Protein AF-A0A2E0C5C5-F1 (afdb_monomer)

pLDDT: mean 89.69, std 6.28, range [62.41, 96.38]

Solvent-accessible surface area (backbone atoms only — not comparable to full-atom values): 4433 Å² total; per-residue (Å²): 131,91,55,66,67,62,53,50,53,52,51,54,52,50,51,50,57,51,52,54,50,46,39,71,77,54,48,73,52,74,77,78,52,52,71,66,60,52,52,50,55,45,48,55,37,53,53,47,46,52,51,61,77,71,45,93,76,72,97,63,99,73,67,63,65,63,43,62,72,62,46,126

Radius of gyration: 15.48 Å; Cα contacts (8 Å, |Δi|>4): 20; chains: 1; bounding box: 32×24×40 Å

Secondary structure (DSSP, 8-state):
---HHHHHHHHHHHHHHHHHHHHHHHTTGGGGS-HHHHHHHHHHHHHHHHHHHH-S--SS---HHHHHHT--

Structure (mmCIF, N/CA/C/O backbone):
data_AF-A0A2E0C5C5-F1
#
_entry.id   AF-A0A2E0C5C5-F1
#
loop_
_atom_site.group_PDB
_atom_site.id
_atom_site.type_symbol
_atom_site.label_atom_id
_atom_site.label_alt_id
_atom_site.label_comp_id
_atom_site.label_asym_id
_atom_site.label_entity_id
_atom_site.label_seq_id
_atom_site.pdbx_PDB_ins_code
_atom_site.Cartn_x
_atom_site.Cartn_y
_atom_site.Cartn_z
_atom_site.occupancy
_atom_site.B_iso_or_equiv
_atom_site.auth_seq_id
_atom_site.auth_comp_id
_atom_site.auth_asym_id
_atom_site.auth_atom_id
_atom_site.pdbx_PDB_model_num
ATOM 1 N N . MET A 1 1 ? -21.609 1.098 -23.583 1.00 62.41 1 MET A N 1
ATOM 2 C CA . MET A 1 1 ? -20.906 2.370 -23.303 1.00 62.41 1 MET A CA 1
ATOM 3 C C . MET A 1 1 ? -20.210 2.244 -21.964 1.00 62.41 1 MET A C 1
ATOM 5 O O . MET A 1 1 ? -20.827 1.751 -21.029 1.00 62.41 1 MET A O 1
ATOM 9 N N . ILE A 1 2 ? -18.945 2.650 -21.885 1.00 69.00 2 ILE A N 1
ATOM 10 C CA . ILE A 1 2 ? -18.225 2.768 -20.615 1.00 69.00 2 ILE A CA 1
ATOM 11 C C . ILE A 1 2 ? -18.911 3.885 -19.825 1.00 69.00 2 ILE A C 1
ATOM 13 O O . ILE A 1 2 ? -18.913 5.031 -20.267 1.00 69.00 2 ILE A O 1
ATOM 17 N N . ASN A 1 3 ? -19.564 3.543 -18.714 1.00 87.56 3 ASN A N 1
ATOM 18 C CA . ASN A 1 3 ? -20.166 4.532 -17.828 1.00 87.56 3 ASN A CA 1
ATOM 19 C C . ASN A 1 3 ? -19.176 4.822 -16.702 1.00 87.56 3 ASN A C 1
ATOM 21 O O . ASN A 1 3 ? -19.140 4.117 -15.692 1.00 87.56 3 ASN A O 1
ATOM 25 N N . THR A 1 4 ? -18.358 5.851 -16.912 1.00 91.00 4 THR A N 1
ATOM 26 C CA . THR A 1 4 ? -17.327 6.288 -15.969 1.00 91.00 4 THR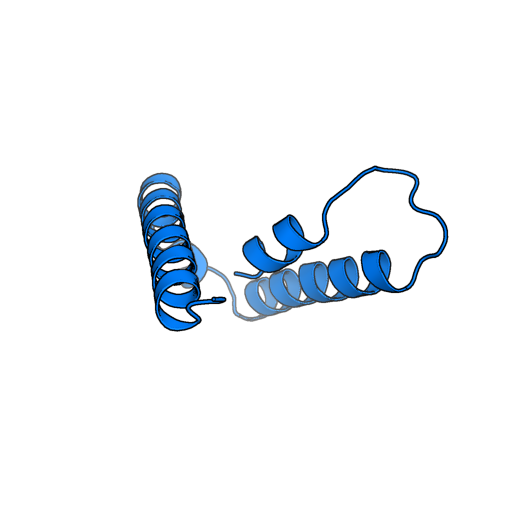 A CA 1
ATOM 27 C C . THR A 1 4 ? -17.890 6.485 -14.559 1.00 91.00 4 THR A C 1
ATOM 29 O O . THR A 1 4 ? -17.260 6.055 -13.600 1.00 91.00 4 THR A O 1
ATOM 32 N N . SER A 1 5 ? -19.105 7.033 -14.415 1.00 94.00 5 SER A N 1
ATOM 33 C CA . SER A 1 5 ? -19.745 7.223 -13.102 1.00 94.00 5 SER A CA 1
ATOM 34 C C . SER A 1 5 ? -19.914 5.900 -12.358 1.00 94.00 5 SER A C 1
ATOM 36 O O . SER A 1 5 ? -19.482 5.772 -11.219 1.00 94.00 5 SER A O 1
ATOM 38 N N . SER A 1 6 ? -20.451 4.880 -13.032 1.00 93.94 6 SER A N 1
ATOM 39 C CA . SER A 1 6 ? -20.663 3.560 -12.428 1.00 93.94 6 SER A CA 1
ATOM 40 C C . SER A 1 6 ? -19.348 2.884 -12.010 1.00 93.94 6 SER A C 1
ATOM 42 O O . SER A 1 6 ? -19.301 2.178 -10.999 1.00 93.94 6 SER A O 1
ATOM 44 N N . GLN A 1 7 ? -18.260 3.121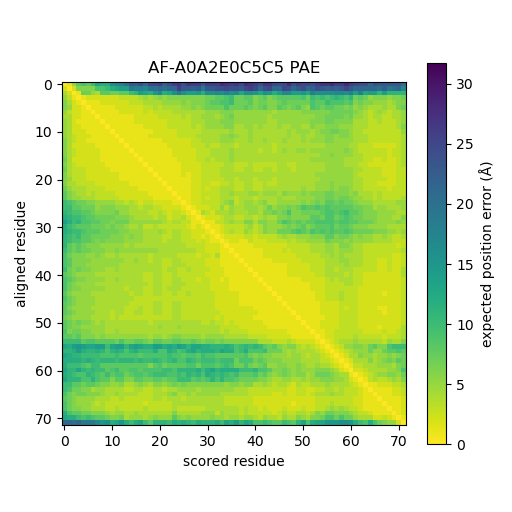 -12.750 1.00 92.56 7 GLN A N 1
ATOM 45 C CA . GLN A 1 7 ? -16.929 2.627 -12.387 1.00 92.56 7 GLN A CA 1
ATOM 46 C C . GLN A 1 7 ? -16.395 3.323 -11.129 1.00 92.56 7 GLN A C 1
ATOM 48 O O . GLN A 1 7 ? -15.894 2.644 -10.233 1.00 92.56 7 GLN A O 1
ATOM 53 N N . TYR A 1 8 ? -16.549 4.647 -11.029 1.00 93.62 8 TYR A N 1
ATOM 54 C CA . TYR A 1 8 ? -16.200 5.395 -9.818 1.00 93.62 8 TYR A CA 1
ATOM 55 C C . TYR A 1 8 ? -16.992 4.903 -8.608 1.00 93.62 8 TYR A C 1
ATOM 57 O O . TYR A 1 8 ? -16.387 4.576 -7.589 1.00 93.62 8 TYR A O 1
ATOM 65 N N . ASP A 1 9 ? -18.312 4.758 -8.742 1.00 95.50 9 ASP A N 1
ATOM 66 C CA . ASP A 1 9 ? -19.176 4.274 -7.661 1.00 95.50 9 ASP A CA 1
ATOM 67 C C . ASP A 1 9 ? -18.728 2.895 -7.160 1.00 95.50 9 ASP A C 1
ATOM 69 O O . ASP A 1 9 ? -18.646 2.651 -5.952 1.00 95.50 9 ASP A O 1
ATOM 73 N N . SER A 1 10 ? -18.359 2.009 -8.090 1.00 94.56 10 SER A N 1
ATOM 74 C CA . SER A 1 10 ? -17.856 0.670 -7.777 1.00 94.56 10 SER A CA 1
ATOM 75 C C . SER A 1 10 ? -16.549 0.719 -6.978 1.00 94.56 10 SER A C 1
ATOM 77 O O . SER A 1 10 ? -16.426 0.042 -5.954 1.00 94.56 10 SER A O 1
ATOM 79 N N . VAL A 1 11 ? -15.584 1.543 -7.403 1.00 92.19 11 VAL A N 1
ATOM 80 C CA . VAL A 1 11 ? -14.287 1.696 -6.721 1.00 92.19 11 VAL A CA 1
ATOM 81 C C . VAL A 1 11 ? -14.461 2.351 -5.350 1.00 92.19 11 VAL A C 1
ATOM 83 O O . VAL A 1 11 ? -13.917 1.860 -4.363 1.00 92.19 11 VAL A O 1
ATOM 86 N N . THR A 1 12 ? -15.260 3.414 -5.246 1.00 93.69 12 THR A N 1
ATOM 87 C CA . THR A 1 12 ? -15.536 4.084 -3.970 1.00 93.69 12 THR A CA 1
ATOM 88 C C . THR A 1 12 ? -16.214 3.141 -2.980 1.00 93.69 12 THR A C 1
ATOM 90 O O . THR A 1 12 ? -15.841 3.116 -1.804 1.00 93.69 12 THR A O 1
ATOM 93 N N . ASN A 1 13 ? -17.177 2.337 -3.436 1.00 96.38 13 ASN A N 1
ATOM 94 C CA . ASN A 1 13 ? -17.837 1.355 -2.585 1.00 96.38 13 ASN A CA 1
ATOM 95 C C . ASN A 1 13 ? -16.869 0.263 -2.108 1.00 96.38 13 ASN A C 1
ATOM 97 O O . ASN A 1 13 ? -16.863 -0.086 -0.928 1.00 96.38 13 ASN A O 1
ATOM 101 N N . TYR A 1 14 ? -16.007 -0.228 -3.001 1.00 94.12 14 TYR A N 1
ATOM 102 C CA . TYR A 1 14 ? -14.961 -1.183 -2.644 1.00 94.12 14 TYR A CA 1
ATOM 103 C C . TYR A 1 14 ? -14.011 -0.622 -1.576 1.00 94.12 14 TYR A C 1
ATOM 105 O O . TYR A 1 14 ? -13.787 -1.272 -0.553 1.00 94.12 14 TYR A O 1
ATOM 113 N N . CYS A 1 15 ? -13.509 0.605 -1.765 1.00 92.31 15 CYS A N 1
ATOM 114 C CA . CYS A 1 15 ? -12.648 1.273 -0.790 1.00 92.31 15 CYS A CA 1
ATOM 115 C C . CYS A 1 15 ? -13.345 1.415 0.567 1.00 92.31 15 CYS A C 1
ATOM 117 O O . CYS A 1 15 ? -12.751 1.084 1.590 1.00 92.31 15 CYS A O 1
ATOM 119 N N . ARG A 1 16 ? -14.614 1.843 0.588 1.00 94.56 16 ARG A N 1
ATOM 120 C CA . ARG A 1 16 ? -15.395 1.978 1.826 1.00 94.56 16 ARG A CA 1
ATOM 121 C C . ARG A 1 16 ? -15.447 0.665 2.606 1.00 94.56 16 ARG A C 1
ATOM 123 O O . ARG A 1 16 ? -15.030 0.633 3.760 1.00 94.56 16 ARG A O 1
ATOM 130 N N . ILE A 1 17 ? -15.869 -0.419 1.954 1.00 96.12 17 ILE A N 1
ATOM 131 C CA . ILE A 1 17 ? -15.970 -1.748 2.578 1.00 96.12 17 ILE A CA 1
ATOM 132 C C . ILE A 1 17 ? -14.605 -2.216 3.096 1.00 96.12 17 ILE A C 1
ATOM 134 O O . ILE A 1 17 ? -14.507 -2.799 4.177 1.00 96.12 17 ILE A O 1
ATOM 138 N N . LEU A 1 18 ? -13.535 -1.975 2.335 1.00 93.12 18 LEU A N 1
ATOM 139 C CA . LEU A 1 18 ? -12.184 -2.345 2.743 1.00 93.12 18 LEU A CA 1
ATOM 140 C C . LEU A 1 18 ? -11.740 -1.585 4.001 1.00 93.12 18 LEU A C 1
ATOM 142 O O . LEU A 1 18 ? -11.238 -2.205 4.938 1.00 93.12 18 LEU A O 1
ATOM 146 N N . PHE A 1 19 ? -11.916 -0.262 4.036 1.00 90.62 19 PHE A N 1
ATOM 147 C CA . PHE A 1 19 ? -11.521 0.554 5.184 1.00 90.62 19 PHE A CA 1
ATOM 148 C C . PHE A 1 19 ? -12.382 0.274 6.420 1.00 90.62 19 PHE A C 1
ATOM 150 O O . PHE A 1 19 ? -11.844 0.260 7.524 1.00 90.62 19 PHE A O 1
ATOM 157 N N . GLU A 1 20 ? -13.669 -0.039 6.259 1.00 95.00 20 GLU A N 1
ATOM 158 C CA . GLU A 1 20 ? -14.526 -0.510 7.357 1.00 95.00 20 GLU A CA 1
ATOM 159 C C . GLU A 1 20 ? -13.996 -1.810 7.976 1.00 95.00 20 GLU A C 1
ATOM 161 O O . GLU A 1 20 ? -13.878 -1.909 9.199 1.00 95.00 20 GLU A O 1
ATOM 166 N N . LYS A 1 21 ? -13.600 -2.788 7.147 1.00 94.38 21 LYS A N 1
ATOM 167 C CA . LYS A 1 21 ? -12.971 -4.031 7.624 1.00 94.38 21 LYS A CA 1
ATOM 168 C C . LYS A 1 21 ? -11.646 -3.758 8.336 1.00 94.38 21 LYS A C 1
ATOM 170 O O . LYS A 1 21 ? -11.470 -4.200 9.465 1.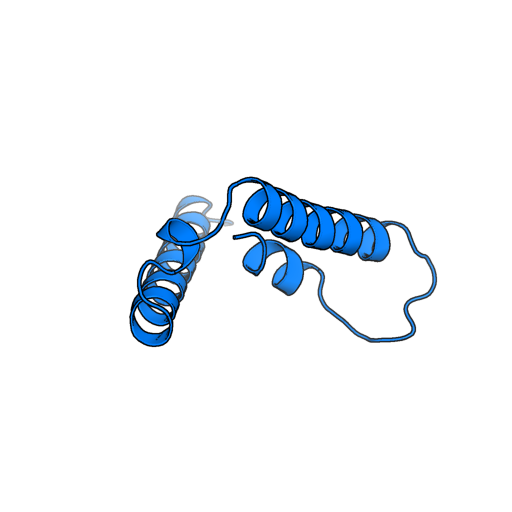00 94.38 21 LYS A O 1
ATOM 175 N N . LYS A 1 22 ? -10.757 -2.951 7.739 1.00 91.44 22 LYS A N 1
ATOM 176 C CA . LYS A 1 22 ? -9.481 -2.559 8.369 1.00 91.44 22 LYS A CA 1
ATOM 177 C C . LYS A 1 22 ? -9.699 -1.886 9.728 1.00 91.44 22 LYS A C 1
ATOM 179 O O . LYS A 1 22 ? -8.982 -2.189 10.675 1.00 91.44 22 LYS A O 1
ATOM 184 N N . MET A 1 23 ? -10.691 -1.001 9.836 1.00 92.69 23 MET A N 1
ATOM 185 C CA . MET A 1 23 ? -11.039 -0.340 11.096 1.00 92.69 23 MET A CA 1
ATOM 186 C C . MET A 1 23 ? -11.580 -1.318 12.139 1.00 92.69 23 MET A C 1
ATOM 188 O O . MET A 1 23 ? -11.292 -1.150 13.321 1.00 92.69 23 MET A O 1
ATOM 192 N N . LYS A 1 24 ? -12.333 -2.343 11.732 1.00 95.12 24 LYS A N 1
ATOM 193 C CA . LYS A 1 24 ? -12.782 -3.407 12.637 1.00 95.12 24 LYS A CA 1
ATOM 194 C C . LYS A 1 24 ? -11.612 -4.257 13.143 1.00 95.12 24 LYS A C 1
ATOM 196 O O . LYS A 1 24 ? -11.566 -4.563 14.330 1.00 95.12 24 LYS A O 1
ATOM 201 N N . ASP A 1 25 ? -10.688 -4.616 12.257 1.00 93.25 25 ASP A N 1
ATOM 202 C CA . ASP A 1 25 ? -9.597 -5.546 12.567 1.00 93.25 25 ASP A CA 1
ATOM 203 C C . ASP A 1 25 ? -8.448 -4.873 13.337 1.00 93.25 25 AS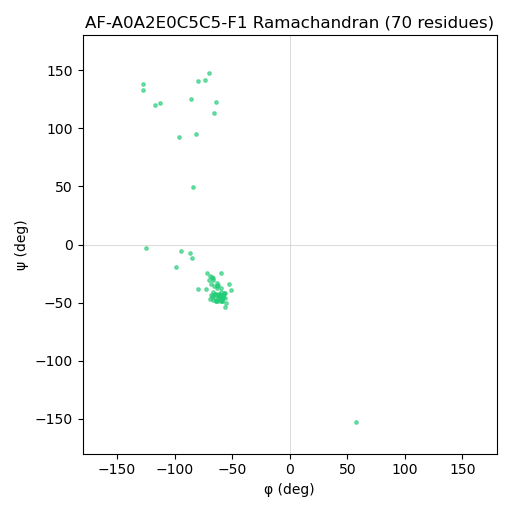P A C 1
ATOM 205 O O . ASP A 1 25 ? -7.870 -5.471 14.244 1.00 93.25 25 ASP A O 1
ATOM 209 N N . TYR A 1 26 ? -8.121 -3.622 12.998 1.00 89.69 26 TYR A N 1
ATOM 210 C CA . TYR A 1 26 ? -6.929 -2.926 13.499 1.00 89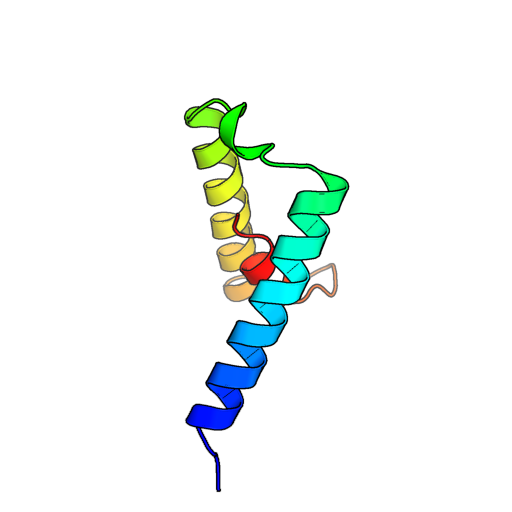.69 26 TYR A CA 1
ATO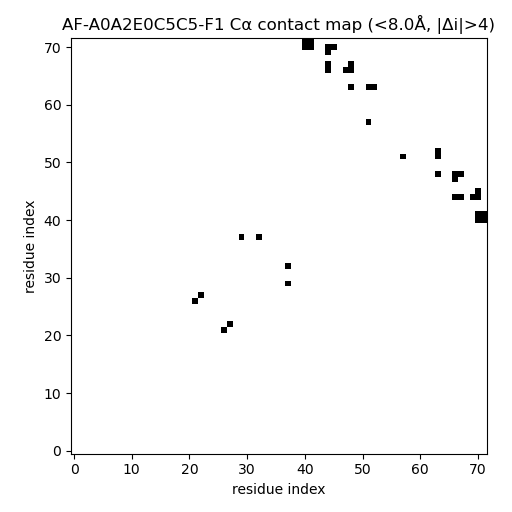M 211 C C . TYR A 1 26 ? -7.227 -1.579 14.175 1.00 89.69 26 TYR A C 1
ATOM 213 O O . TYR A 1 26 ? -6.311 -0.925 14.678 1.00 89.69 26 TYR A O 1
ATOM 221 N N . GLY A 1 27 ? -8.484 -1.125 14.195 1.00 90.25 27 GLY A N 1
ATOM 222 C CA . GLY A 1 27 ? -8.833 0.206 14.693 1.00 90.25 27 GLY A CA 1
ATOM 223 C C . GLY A 1 27 ? -8.100 1.319 13.938 1.00 90.25 27 GLY A C 1
ATOM 224 O O . GLY A 1 27 ? -7.691 1.176 12.786 1.00 90.25 27 GLY A O 1
ATOM 225 N N . SER A 1 28 ? -7.875 2.450 14.606 1.00 89.06 28 SER A N 1
ATOM 226 C CA . SER A 1 28 ? -7.074 3.551 14.061 1.00 89.06 28 SER A CA 1
ATOM 227 C C . SER A 1 28 ? -5.567 3.341 14.285 1.00 89.06 28 SER A C 1
ATOM 229 O O . SER A 1 28 ? -4.897 4.239 14.797 1.00 89.06 28 SER A O 1
ATOM 231 N N . ALA A 1 29 ? -5.030 2.164 13.940 1.00 87.19 29 ALA A N 1
ATOM 232 C CA . ALA A 1 29 ? -3.628 1.792 14.188 1.00 87.19 29 AL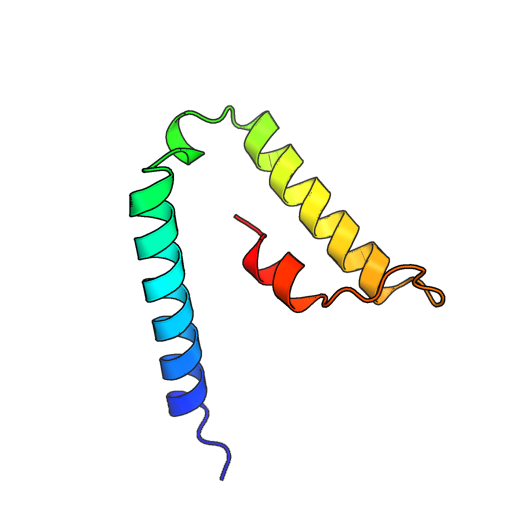A A CA 1
ATOM 233 C C . ALA A 1 29 ? -2.615 2.817 13.646 1.00 87.19 29 ALA A C 1
ATOM 235 O O . ALA A 1 29 ? -1.590 3.083 14.267 1.00 87.19 29 ALA A O 1
ATOM 236 N N . TRP A 1 30 ? -2.924 3.467 12.524 1.00 80.38 30 TRP A N 1
ATOM 237 C CA . TRP A 1 30 ? -2.074 4.501 11.931 1.00 80.38 30 TRP A CA 1
ATOM 238 C C . TRP A 1 30 ? -1.820 5.705 12.853 1.00 80.38 30 TRP A C 1
ATOM 240 O O . TRP A 1 30 ? -0.783 6.348 12.729 1.00 80.38 30 TRP A O 1
ATOM 250 N N . ARG A 1 31 ? -2.709 5.987 13.819 1.00 86.69 31 ARG A N 1
ATOM 251 C CA . ARG A 1 31 ? -2.531 7.088 14.785 1.00 86.69 31 ARG A CA 1
ATOM 252 C C . ARG A 1 31 ? -1.447 6.821 15.825 1.00 86.69 31 ARG A C 1
ATOM 254 O O . ARG A 1 31 ? -0.924 7.771 16.394 1.00 86.69 31 ARG A O 1
ATOM 261 N N . VAL A 1 32 ? -1.137 5.554 16.098 1.00 89.56 32 VAL A N 1
ATOM 262 C CA . VAL A 1 32 ? -0.085 5.177 17.057 1.00 89.56 32 VAL A CA 1
ATOM 263 C C . VAL A 1 32 ? 1.265 4.935 16.376 1.00 89.56 32 VAL A C 1
ATOM 265 O O . VAL A 1 32 ? 2.270 4.730 17.057 1.00 89.56 32 VAL A O 1
ATOM 268 N N . LEU A 1 33 ? 1.314 4.977 15.039 1.00 88.75 33 LEU A N 1
ATOM 269 C CA . LEU A 1 33 ? 2.558 4.866 14.288 1.00 88.75 33 LEU A CA 1
ATOM 270 C C . LEU A 1 33 ? 3.383 6.149 14.403 1.00 88.75 33 LEU A C 1
ATOM 272 O O . LEU A 1 33 ? 2.870 7.265 14.346 1.00 88.75 33 LEU A O 1
ATOM 276 N N . ARG A 1 34 ? 4.704 5.980 14.501 1.00 93.50 34 ARG A N 1
ATOM 277 C CA . ARG A 1 34 ? 5.647 7.092 14.345 1.00 93.50 34 ARG A CA 1
ATOM 278 C C . ARG A 1 34 ? 5.656 7.538 12.885 1.00 93.50 34 ARG A C 1
ATOM 280 O O . ARG A 1 34 ? 5.542 6.707 11.986 1.00 93.50 34 ARG A O 1
ATOM 287 N N . LEU A 1 35 ? 5.871 8.833 12.650 1.00 92.31 35 LEU A N 1
ATOM 288 C CA . LEU A 1 35 ? 5.893 9.395 11.296 1.00 92.31 35 LEU A CA 1
ATOM 289 C C . LEU A 1 35 ? 6.916 8.694 10.389 1.00 92.31 35 LEU A C 1
ATOM 291 O O . LEU A 1 35 ? 6.594 8.375 9.251 1.00 92.31 35 LEU A O 1
ATOM 295 N N . SER A 1 36 ? 8.111 8.383 10.902 1.00 95.50 36 SER A N 1
ATOM 296 C CA . SER A 1 36 ? 9.116 7.626 10.146 1.00 95.50 36 SER A CA 1
ATOM 297 C C . SER A 1 36 ? 8.604 6.248 9.729 1.00 95.50 36 SER A C 1
ATOM 299 O O . SER A 1 36 ? 8.729 5.884 8.570 1.00 95.50 36 SER A O 1
ATOM 301 N N . SER A 1 37 ? 7.930 5.524 10.628 1.00 92.44 37 SER A N 1
ATOM 302 C CA . SER A 1 37 ? 7.344 4.215 10.323 1.00 92.44 37 SER A CA 1
ATOM 303 C C . SER A 1 37 ? 6.268 4.287 9.241 1.00 92.44 37 SER A C 1
ATOM 305 O O . SER A 1 37 ? 6.132 3.346 8.463 1.00 92.44 37 SER A O 1
ATOM 307 N N . LEU A 1 38 ? 5.485 5.369 9.195 1.00 90.06 38 LEU A N 1
ATOM 308 C CA . LEU A 1 38 ? 4.496 5.580 8.138 1.00 90.06 38 LEU A CA 1
ATOM 309 C C . LEU A 1 38 ? 5.184 5.845 6.793 1.00 90.06 38 LEU A C 1
ATOM 311 O O . LEU A 1 38 ? 4.848 5.212 5.793 1.00 90.06 38 LEU A O 1
ATOM 315 N N . THR A 1 39 ? 6.182 6.730 6.784 1.00 93.25 39 THR A N 1
ATOM 316 C CA . THR A 1 39 ? 6.989 7.030 5.595 1.00 93.25 39 THR A CA 1
ATOM 317 C C . THR A 1 39 ? 7.676 5.778 5.056 1.00 93.25 39 THR A C 1
ATOM 319 O O . THR A 1 39 ? 7.608 5.517 3.857 1.00 93.25 39 THR A O 1
ATOM 322 N N . ASP A 1 40 ? 8.273 4.968 5.931 1.00 93.81 40 ASP A N 1
ATOM 323 C CA . ASP A 1 40 ? 8.938 3.722 5.554 1.00 93.81 40 ASP A CA 1
ATOM 324 C C . ASP A 1 40 ? 7.951 2.739 4.913 1.00 93.81 40 ASP A C 1
ATOM 326 O O . ASP A 1 40 ? 8.241 2.161 3.866 1.00 93.81 40 ASP A O 1
ATOM 330 N N . GLN A 1 41 ? 6.750 2.592 5.484 1.00 91.56 41 GLN A N 1
ATOM 331 C CA . GLN A 1 41 ? 5.710 1.722 4.927 1.00 91.56 41 GLN A CA 1
ATOM 332 C C . GLN A 1 41 ? 5.271 2.167 3.526 1.00 91.56 41 GLN A C 1
ATOM 334 O O . GLN A 1 41 ? 5.191 1.337 2.616 1.00 91.56 41 GLN A O 1
ATOM 339 N N . ILE A 1 42 ? 5.047 3.469 3.325 1.00 92.31 42 ILE A N 1
ATOM 340 C CA . ILE A 1 42 ? 4.707 4.029 2.009 1.00 92.31 42 ILE A CA 1
ATOM 341 C C . ILE A 1 42 ? 5.858 3.798 1.021 1.00 92.31 42 ILE A C 1
ATOM 343 O O . ILE A 1 42 ? 5.636 3.373 -0.115 1.00 92.31 42 ILE A O 1
ATOM 347 N N . PHE A 1 43 ? 7.101 4.022 1.451 1.00 94.75 43 PHE A N 1
ATOM 348 C CA . PHE A 1 43 ? 8.275 3.889 0.596 1.00 94.75 43 PHE A CA 1
ATOM 349 C C . PHE A 1 43 ? 8.529 2.442 0.160 1.00 94.75 43 PHE A C 1
ATOM 351 O O . PHE A 1 43 ? 8.834 2.198 -1.010 1.00 94.75 43 PHE A O 1
ATOM 358 N N . ILE A 1 44 ? 8.351 1.469 1.060 1.00 94.00 44 ILE A N 1
ATOM 359 C CA . ILE A 1 44 ? 8.452 0.037 0.744 1.00 94.00 44 ILE A CA 1
ATOM 360 C C . ILE A 1 44 ? 7.443 -0.339 -0.348 1.00 94.00 44 ILE A C 1
ATOM 362 O O . ILE A 1 44 ? 7.815 -0.981 -1.335 1.00 94.00 44 ILE A O 1
ATOM 366 N N . LYS A 1 45 ? 6.186 0.104 -0.217 1.00 93.56 45 LYS A N 1
ATOM 367 C CA . LYS A 1 45 ? 5.135 -0.152 -1.213 1.00 93.56 45 LYS A CA 1
ATOM 368 C C . LYS A 1 45 ? 5.429 0.511 -2.557 1.00 93.56 45 LYS A C 1
ATOM 370 O O . LYS A 1 45 ? 5.376 -0.156 -3.590 1.00 93.56 45 LYS A O 1
ATOM 375 N N . ALA A 1 46 ? 5.835 1.779 -2.560 1.00 94.06 46 ALA A N 1
ATOM 376 C CA . ALA A 1 46 ? 6.190 2.498 -3.783 1.00 94.06 46 ALA A CA 1
ATOM 377 C C . ALA A 1 46 ? 7.366 1.839 -4.530 1.00 94.06 46 ALA A C 1
ATOM 379 O O . ALA A 1 46 ? 7.315 1.645 -5.748 1.00 94.06 46 ALA A O 1
ATOM 380 N N . GLN A 1 47 ? 8.412 1.431 -3.805 1.00 94.06 47 GLN A N 1
ATOM 381 C CA . GLN A 1 47 ? 9.525 0.685 -4.392 1.00 94.06 47 GLN A CA 1
ATOM 382 C C . GLN A 1 47 ? 9.084 -0.672 -4.946 1.00 94.06 47 GLN A C 1
ATOM 384 O O . GLN A 1 47 ? 9.575 -1.091 -6.000 1.00 94.06 47 GLN A O 1
ATOM 389 N N . ARG A 1 48 ? 8.152 -1.357 -4.271 1.00 92.31 48 ARG A N 1
ATOM 390 C CA . ARG A 1 48 ? 7.614 -2.636 -4.739 1.00 92.31 48 ARG A CA 1
ATOM 391 C C . ARG A 1 48 ? 6.860 -2.478 -6.055 1.00 92.31 48 ARG A C 1
ATOM 393 O O . ARG A 1 48 ? 7.177 -3.204 -6.994 1.00 92.31 48 ARG A O 1
ATOM 400 N N . ILE A 1 49 ? 5.958 -1.499 -6.152 1.00 92.44 49 ILE A N 1
ATOM 401 C CA . ILE A 1 49 ? 5.222 -1.168 -7.385 1.00 92.44 49 ILE A CA 1
ATOM 402 C C . ILE A 1 49 ? 6.202 -0.895 -8.524 1.00 92.44 49 ILE A C 1
ATOM 404 O O . ILE A 1 49 ? 6.130 -1.537 -9.571 1.00 92.44 49 ILE A O 1
ATOM 408 N N . ARG A 1 50 ? 7.197 -0.027 -8.288 1.00 92.88 50 ARG A N 1
ATOM 409 C CA . ARG A 1 50 ? 8.236 0.265 -9.282 1.00 92.88 50 ARG A CA 1
ATOM 410 C C . ARG A 1 50 ? 8.958 -1.005 -9.721 1.00 92.88 50 ARG A C 1
ATOM 412 O O . ARG A 1 50 ? 9.144 -1.218 -10.911 1.00 92.88 50 ARG A O 1
ATOM 419 N N . SER A 1 51 ? 9.356 -1.858 -8.779 1.00 92.00 51 SER A N 1
ATOM 420 C CA . SER A 1 51 ? 10.033 -3.119 -9.086 1.00 92.00 51 SER A CA 1
ATOM 421 C C . SER A 1 51 ? 9.161 -4.086 -9.885 1.00 92.00 51 SER A C 1
ATOM 423 O O . SER A 1 51 ? 9.714 -4.839 -10.681 1.00 92.00 51 SER A O 1
ATOM 425 N N . LEU A 1 52 ? 7.850 -4.140 -9.643 1.00 91.31 52 LEU A N 1
ATOM 426 C CA . LEU A 1 52 ? 6.946 -4.969 -10.436 1.00 91.31 52 LEU A CA 1
ATOM 427 C C . LEU A 1 52 ? 6.874 -4.418 -11.864 1.00 91.31 52 LEU A C 1
ATOM 429 O O . LEU A 1 52 ? 7.080 -5.168 -12.813 1.00 91.31 52 LEU A O 1
ATOM 433 N N . GLN A 1 53 ? 6.686 -3.111 -12.027 1.00 90.38 53 GLN A N 1
ATOM 434 C CA . GLN A 1 53 ? 6.510 -2.472 -13.335 1.00 90.38 53 GLN A CA 1
ATOM 435 C C . GLN A 1 53 ? 7.776 -2.444 -14.204 1.00 90.38 53 GLN A C 1
ATOM 437 O O . GLN A 1 53 ? 7.666 -2.497 -15.424 1.00 90.38 53 GLN A O 1
ATOM 442 N N . THR A 1 54 ? 8.974 -2.378 -13.612 1.00 92.62 54 THR A N 1
ATOM 443 C CA . THR A 1 54 ? 10.227 -2.230 -14.380 1.00 92.62 54 THR A CA 1
ATOM 444 C C . THR A 1 54 ? 11.000 -3.523 -14.615 1.00 92.62 54 THR A C 1
ATOM 446 O O . THR A 1 54 ? 11.863 -3.561 -15.491 1.00 92.62 54 THR A O 1
ATOM 449 N N . LYS A 1 55 ? 10.758 -4.586 -13.838 1.00 90.38 55 LYS A N 1
ATOM 450 C CA . LYS A 1 55 ? 11.500 -5.843 -14.001 1.00 90.38 55 LYS A CA 1
ATOM 451 C C . LYS A 1 55 ? 10.863 -6.720 -15.074 1.00 90.38 55 LYS A C 1
ATOM 453 O O . LYS A 1 55 ? 9.716 -7.129 -14.938 1.00 90.38 55 LYS A O 1
ATOM 458 N N . ASN A 1 56 ? 11.672 -7.111 -16.059 1.00 81.38 56 ASN A N 1
ATOM 459 C CA . ASN A 1 56 ? 11.278 -8.059 -17.109 1.00 81.38 56 ASN A CA 1
ATOM 460 C C . ASN A 1 56 ? 11.019 -9.478 -16.585 1.00 81.38 56 ASN A C 1
ATOM 462 O O . ASN A 1 56 ? 10.241 -10.218 -17.175 1.00 81.38 56 ASN A O 1
ATOM 466 N N . VAL A 1 57 ? 11.684 -9.875 -15.495 1.00 85.94 57 VAL A N 1
ATOM 467 C CA . VAL A 1 57 ? 11.553 -11.219 -14.919 1.00 85.94 57 VAL A CA 1
ATOM 468 C C . VAL A 1 57 ? 10.971 -11.113 -13.517 1.00 85.94 57 VAL A C 1
ATOM 470 O O . VAL A 1 57 ? 11.575 -10.515 -12.622 1.00 85.94 57 VAL A O 1
ATOM 473 N N . ARG A 1 58 ? 9.813 -11.744 -13.321 1.00 82.94 58 ARG A N 1
ATOM 474 C CA . ARG A 1 58 ? 9.164 -11.916 -12.020 1.00 82.94 58 ARG A CA 1
ATOM 475 C C . ARG A 1 58 ? 9.196 -13.400 -11.667 1.00 82.94 58 ARG A C 1
ATOM 477 O O . ARG A 1 58 ? 8.726 -14.230 -12.433 1.00 82.94 58 ARG A O 1
ATOM 484 N N . LYS A 1 59 ? 9.806 -13.736 -10.527 1.00 86.12 59 LYS A N 1
ATOM 485 C CA . LYS A 1 59 ? 9.883 -15.126 -10.032 1.00 86.12 59 LYS A CA 1
ATOM 486 C C . LYS A 1 59 ? 8.643 -15.551 -9.240 1.00 86.12 59 LYS A C 1
ATOM 488 O O . LYS A 1 59 ? 8.505 -16.726 -8.930 1.00 86.12 59 LYS A O 1
ATOM 493 N N . VAL A 1 60 ? 7.793 -14.591 -8.886 1.00 85.00 60 VAL A N 1
ATOM 494 C CA . VAL A 1 60 ? 6.537 -14.794 -8.166 1.00 85.00 60 VAL A CA 1
ATOM 495 C C . VAL A 1 60 ? 5.450 -14.107 -8.980 1.00 85.00 60 VAL A C 1
ATOM 497 O O . VAL A 1 60 ? 5.658 -12.980 -9.441 1.00 85.00 60 VAL A O 1
ATOM 500 N N . ASP A 1 61 ? 4.339 -14.807 -9.188 1.00 81.94 61 ASP A N 1
ATOM 501 C CA . ASP A 1 61 ? 3.172 -14.260 -9.870 1.00 81.94 61 ASP A CA 1
ATOM 502 C C . ASP A 1 61 ? 2.350 -13.433 -8.877 1.00 81.94 61 ASP A C 1
ATOM 504 O O . ASP A 1 61 ? 1.583 -13.957 -8.071 1.00 81.94 61 ASP A O 1
ATOM 508 N N . GLU A 1 62 ? 2.603 -12.127 -8.874 1.00 81.81 62 GLU A N 1
ATOM 509 C CA . GLU A 1 62 ? 1.956 -11.159 -7.993 1.00 81.81 62 GLU A CA 1
ATOM 510 C C . GLU A 1 62 ? 1.373 -10.011 -8.818 1.00 81.81 62 GLU A C 1
ATOM 512 O O . GLU A 1 62 ? 2.007 -9.484 -9.742 1.00 81.81 62 GLU A O 1
ATOM 517 N N . SER A 1 63 ? 0.159 -9.599 -8.448 1.00 84.50 63 SER A N 1
ATOM 518 C CA . SER A 1 63 ? -0.528 -8.462 -9.055 1.00 84.50 63 SER A CA 1
ATOM 519 C C . SER A 1 63 ? -0.003 -7.144 -8.487 1.00 84.50 63 SER A C 1
ATOM 521 O O . SER A 1 63 ? 0.198 -7.000 -7.285 1.00 84.50 63 SER A O 1
ATOM 523 N N . GLU A 1 64 ? 0.152 -6.132 -9.337 1.00 86.31 64 GLU A N 1
ATOM 524 C CA . GLU A 1 64 ? 0.452 -4.774 -8.872 1.00 86.31 64 GLU A CA 1
ATOM 525 C C . GLU A 1 64 ? -0.734 -4.137 -8.129 1.00 86.31 64 GLU A C 1
ATOM 527 O O . GLU A 1 64 ? -0.532 -3.330 -7.223 1.00 86.31 64 GLU A O 1
ATOM 532 N N . ASN A 1 65 ? -1.970 -4.551 -8.436 1.00 88.81 65 ASN A N 1
ATOM 533 C CA . ASN A 1 65 ? -3.183 -3.992 -7.834 1.00 88.81 65 ASN A CA 1
ATOM 534 C C . ASN A 1 65 ? -3.211 -4.168 -6.313 1.00 88.81 65 ASN A C 1
ATOM 536 O O . ASN A 1 65 ? -3.641 -3.266 -5.596 1.00 88.81 65 ASN A O 1
ATOM 540 N N . SER A 1 66 ? -2.716 -5.298 -5.800 1.00 87.94 66 SER A N 1
ATOM 541 C CA . SER A 1 66 ? -2.627 -5.519 -4.354 1.00 87.94 66 SER A CA 1
ATOM 542 C C . SER A 1 66 ? -1.632 -4.580 -3.679 1.00 87.94 66 SER A C 1
ATOM 544 O O . SER A 1 66 ? -1.841 -4.203 -2.527 1.00 87.94 66 SER A O 1
ATOM 546 N N . GLU A 1 67 ? -0.578 -4.160 -4.382 1.00 89.88 67 GLU A N 1
ATOM 547 C CA . GLU A 1 67 ? 0.367 -3.179 -3.849 1.00 89.88 67 GLU A CA 1
ATOM 548 C C . GLU A 1 67 ? -0.244 -1.777 -3.810 1.00 89.88 67 GLU A C 1
ATOM 550 O O . GLU A 1 67 ? -0.061 -1.076 -2.819 1.00 89.88 67 GLU A O 1
ATOM 555 N N . PHE A 1 68 ? -1.040 -1.400 -4.818 1.00 89.75 68 PHE A N 1
ATOM 556 C CA . PHE A 1 68 ? -1.790 -0.139 -4.807 1.00 89.75 68 PHE A CA 1
ATOM 557 C C . PHE A 1 68 ? -2.836 -0.088 -3.687 1.00 89.75 68 PHE A C 1
ATOM 559 O O . PHE A 1 68 ? -2.933 0.915 -2.991 1.00 89.75 68 PHE A O 1
ATOM 566 N N . ILE A 1 69 ? -3.580 -1.175 -3.460 1.00 89.00 69 ILE A N 1
ATOM 567 C CA . ILE A 1 69 ? -4.558 -1.278 -2.358 1.00 89.00 69 ILE A CA 1
ATOM 568 C C . ILE A 1 69 ? -3.864 -1.292 -0.979 1.00 89.00 69 ILE A C 1
ATOM 570 O O . ILE A 1 69 ? -4.450 -0.923 0.045 1.00 89.00 69 ILE A O 1
ATOM 574 N N . GLY A 1 70 ? -2.620 -1.773 -0.947 1.00 85.44 70 GLY A N 1
ATOM 575 C CA . GLY A 1 70 ? -1.781 -1.868 0.242 1.00 85.44 70 GLY A CA 1
ATOM 576 C C . GLY A 1 70 ? -0.973 -0.609 0.558 1.00 85.44 70 GLY A C 1
ATOM 577 O O . GLY A 1 70 ? -0.342 -0.583 1.615 1.00 85.44 70 GLY A O 1
ATOM 578 N N . ILE A 1 71 ? -0.973 0.406 -0.315 1.00 84.75 71 ILE A N 1
ATOM 579 C CA . ILE A 1 71 ? -0.566 1.761 0.068 1.00 84.75 71 ILE A CA 1
ATOM 580 C C . ILE A 1 71 ? -1.589 2.235 1.101 1.00 84.75 71 ILE A C 1
ATOM 582 O O . ILE A 1 71 ? -2.792 2.164 0.859 1.00 84.75 71 ILE A O 1
ATOM 586 N N . ILE A 1 72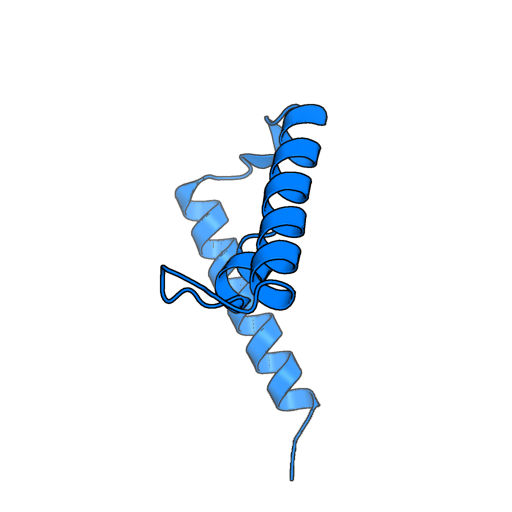 ? -1.087 2.593 2.283 1.00 66.12 72 ILE A N 1
ATOM 587 C CA . ILE A 1 72 ? -1.886 2.935 3.468 1.00 66.12 72 ILE A CA 1
ATOM 588 C C . ILE A 1 72 ? -2.907 4.022 3.147 1.00 66.12 72 ILE A C 1
ATOM 590 O O . ILE A 1 72 ? -2.490 5.054 2.576 1.00 66.12 72 ILE A O 1
#

Mean pr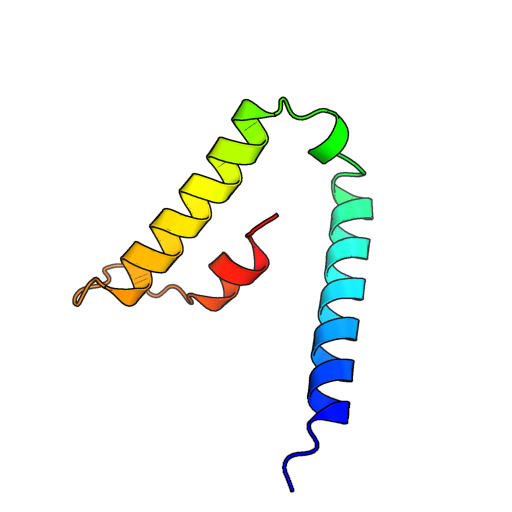edicted aligned error: 4.9 Å

Foldseek 3Di:
DPDVVVVVVVVVVVLVVVVVVCCVVQNPVVVVDDPVRLVVQLVVLVVVLVCVVPDPDDPDDDDNVVSVSSND

Nearest PDB structures (foldseek):
  3oe9-assembly1_B  TM=7.389E-01  e=6.117E+00  Homo sapiens

Sequence (72 aa):
MINTSSQYDSVTNYCRILFEKKMKDYGSAWRVLRLSSLTDQIFIKAQRIRSLQTKNVRKVDESENSEFIGII